Protein AF-A0A2H0VGN3-F1 (afdb_monomer_lite)

Radius of gyration: 18.54 Å; chains: 1; bounding box: 36×30×59 Å

InterPro domains:
  IPR036388 Winged helix-like DNA-binding domain superfamily [G3DSA:1.10.10.10] (26-90)

pLDDT: mean 75.64, std 13.41, range [33.78, 94.25]

Structure (mmCIF, N/CA/C/O backbone):
data_AF-A0A2H0VGN3-F1
#
_entry.id   AF-A0A2H0VGN3-F1
#
loop_
_atom_site.group_PDB
_atom_site.id
_atom_site.type_symbol
_atom_site.label_atom_id
_atom_site.label_alt_id
_atom_site.label_comp_id
_atom_site.label_asym_id
_atom_site.label_entity_id
_atom_site.label_seq_id
_atom_site.pdbx_PDB_ins_code
_atom_site.Cartn_x
_atom_site.Cartn_y
_atom_site.Cartn_z
_atom_site.occupancy
_atom_site.B_iso_or_equiv
_atom_site.auth_seq_id
_atom_site.auth_comp_id
_atom_site.auth_asym_id
_atom_site.auth_atom_id
_atom_site.pdbx_PDB_model_num
ATOM 1 N N . MET A 1 1 ? 21.789 10.645 -11.737 1.00 33.78 1 MET A N 1
ATOM 2 C CA . MET A 1 1 ? 20.892 9.481 -11.537 1.00 33.78 1 MET A CA 1
ATOM 3 C C . MET A 1 1 ? 19.788 9.880 -10.557 1.00 33.78 1 MET A C 1
ATOM 5 O O . MET A 1 1 ? 20.042 9.963 -9.362 1.00 33.78 1 MET A O 1
ATOM 9 N N . ILE A 1 2 ? 18.596 10.242 -11.040 1.00 35.19 2 ILE A N 1
ATOM 10 C CA . ILE A 1 2 ? 17.498 10.695 -10.169 1.00 35.19 2 ILE A CA 1
ATOM 11 C C . ILE A 1 2 ? 16.856 9.450 -9.547 1.00 35.19 2 ILE A C 1
ATOM 13 O O . ILE A 1 2 ? 16.142 8.717 -10.229 1.00 35.19 2 ILE A O 1
ATOM 17 N N . ARG A 1 3 ? 17.112 9.183 -8.259 1.00 41.03 3 ARG A N 1
ATOM 18 C CA . ARG A 1 3 ? 16.330 8.192 -7.504 1.00 41.03 3 ARG A CA 1
ATOM 19 C C . ARG A 1 3 ? 14.884 8.690 -7.460 1.00 41.03 3 ARG A C 1
ATOM 21 O O . ARG A 1 3 ? 14.581 9.634 -6.733 1.00 41.03 3 ARG A O 1
ATOM 28 N N . LYS A 1 4 ? 13.992 8.094 -8.258 1.00 52.50 4 LYS A N 1
ATOM 29 C CA . LYS A 1 4 ? 12.551 8.374 -8.180 1.00 52.50 4 LYS A CA 1
ATOM 30 C C . LYS A 1 4 ? 12.104 8.060 -6.751 1.00 52.50 4 LYS A C 1
ATOM 32 O O . LYS A 1 4 ? 12.257 6.936 -6.284 1.00 52.50 4 LYS A O 1
ATOM 37 N N . LYS A 1 5 ? 11.613 9.070 -6.032 1.00 55.28 5 LYS A N 1
ATOM 38 C CA . LYS A 1 5 ? 11.121 8.911 -4.662 1.00 55.28 5 LYS A CA 1
ATOM 39 C C . LYS A 1 5 ? 9.925 7.959 -4.697 1.00 55.28 5 LYS A C 1
ATOM 41 O O . LYS A 1 5 ? 8.913 8.274 -5.318 1.00 55.28 5 LYS A O 1
ATOM 46 N N . GLU A 1 6 ? 10.054 6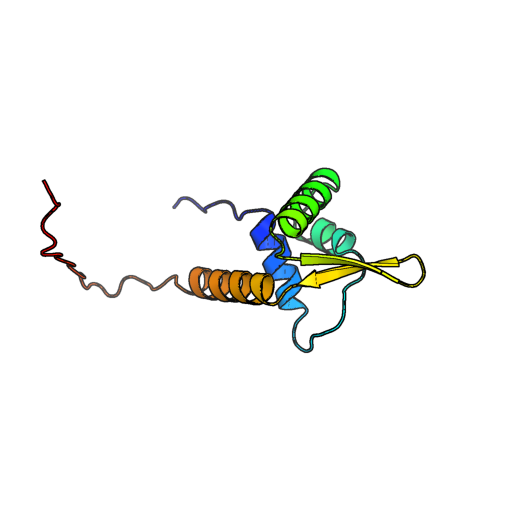.795 -4.068 1.00 65.44 6 GLU A N 1
ATOM 47 C CA . GLU A 1 6 ? 8.963 5.823 -3.993 1.00 65.44 6 GLU A CA 1
ATOM 48 C C . GLU A 1 6 ? 7.724 6.429 -3.330 1.00 65.44 6 GLU A C 1
ATOM 50 O O . GLU A 1 6 ? 7.808 7.074 -2.278 1.00 65.44 6 GLU A O 1
ATOM 55 N N . SER A 1 7 ? 6.563 6.193 -3.945 1.00 79.38 7 SER A N 1
ATOM 56 C CA . SER A 1 7 ? 5.272 6.626 -3.418 1.00 79.38 7 SER A CA 1
ATOM 57 C C . SER A 1 7 ? 4.967 5.944 -2.084 1.00 79.38 7 SER A C 1
ATOM 59 O O . SER A 1 7 ? 5.238 4.762 -1.882 1.00 79.38 7 SER A O 1
ATOM 61 N N . ASN A 1 8 ? 4.307 6.674 -1.188 1.00 79.44 8 ASN A N 1
ATOM 62 C CA . ASN A 1 8 ? 3.782 6.144 0.071 1.00 79.44 8 ASN A CA 1
ATOM 63 C C . ASN A 1 8 ? 2.844 4.940 -0.134 1.00 79.44 8 ASN A C 1
ATOM 65 O O . ASN A 1 8 ? 2.793 4.059 0.719 1.00 79.44 8 ASN A O 1
ATOM 69 N N . VAL A 1 9 ? 2.131 4.895 -1.265 1.00 78.31 9 VAL A N 1
ATOM 70 C CA . VAL A 1 9 ? 1.266 3.767 -1.647 1.00 78.31 9 VAL A CA 1
ATOM 71 C C . VAL A 1 9 ? 2.102 2.514 -1.877 1.00 78.31 9 VAL A C 1
ATOM 73 O O . VAL A 1 9 ? 1.815 1.472 -1.302 1.00 78.31 9 VAL A O 1
ATOM 76 N N . ASN A 1 10 ? 3.170 2.642 -2.659 1.00 77.56 10 ASN A N 1
ATOM 77 C CA . ASN A 1 10 ? 4.042 1.537 -3.041 1.00 77.56 10 ASN A CA 1
ATOM 78 C C . ASN A 1 10 ? 4.736 0.916 -1.829 1.00 77.56 10 ASN A C 1
ATOM 80 O O . ASN A 1 10 ? 4.811 -0.297 -1.708 1.00 77.56 10 ASN A O 1
ATOM 84 N N . LYS A 1 11 ? 5.145 1.753 -0.873 1.00 78.75 11 LYS A N 1
ATOM 85 C CA . LYS A 1 11 ? 5.721 1.300 0.399 1.00 78.75 11 LYS A CA 1
ATOM 86 C C . LYS A 1 11 ? 4.736 0.479 1.231 1.00 78.75 11 LYS A C 1
ATOM 88 O O . LYS A 1 11 ? 5.128 -0.504 1.847 1.00 78.75 11 LYS A O 1
ATOM 93 N N . ILE A 1 12 ? 3.464 0.889 1.263 1.00 77.00 12 ILE A N 1
ATOM 94 C CA . ILE A 1 12 ? 2.405 0.136 1.949 1.00 77.00 12 ILE A CA 1
ATOM 95 C C . ILE A 1 12 ? 2.114 -1.170 1.202 1.00 77.00 12 ILE A C 1
ATOM 97 O O . ILE A 1 12 ? 1.911 -2.186 1.854 1.00 77.00 12 ILE A O 1
ATOM 101 N N . LEU A 1 13 ? 2.106 -1.162 -0.135 1.00 74.75 13 LEU A N 1
ATOM 102 C CA . LEU A 1 13 ? 1.894 -2.367 -0.943 1.00 74.75 13 LEU A CA 1
ATOM 103 C C . LEU A 1 13 ? 3.020 -3.385 -0.755 1.00 74.75 13 LEU A C 1
ATOM 105 O O . LEU A 1 13 ? 2.712 -4.524 -0.429 1.00 74.75 13 LEU A O 1
ATOM 109 N N . ASN A 1 14 ? 4.283 -2.961 -0.855 1.00 72.62 14 ASN A N 1
ATOM 110 C CA . ASN A 1 14 ? 5.440 -3.821 -0.600 1.00 72.62 14 ASN A CA 1
ATOM 111 C C . ASN A 1 14 ? 5.396 -4.403 0.814 1.00 72.62 14 ASN A C 1
ATOM 113 O O . ASN A 1 14 ? 5.574 -5.598 0.975 1.00 72.62 14 ASN A O 1
ATOM 117 N N . PHE A 1 15 ? 5.092 -3.589 1.836 1.00 73.25 15 PHE A N 1
ATOM 118 C CA . PHE A 1 15 ? 4.959 -4.104 3.201 1.00 73.25 15 PHE A CA 1
ATOM 119 C C . PHE A 1 15 ? 3.863 -5.158 3.319 1.00 73.25 15 PHE A C 1
ATOM 121 O O . PHE A 1 15 ? 4.062 -6.172 3.982 1.00 73.25 15 PHE A O 1
ATOM 128 N N . LEU A 1 16 ? 2.692 -4.877 2.734 1.00 70.88 16 LEU A N 1
ATOM 129 C CA . LEU A 1 16 ? 1.618 -5.847 2.742 1.00 70.88 16 LEU A CA 1
ATOM 130 C C . LEU A 1 16 ? 2.162 -7.121 2.096 1.00 70.88 16 LEU A C 1
ATOM 132 O O . LEU A 1 16 ? 2.219 -8.101 2.815 1.00 70.88 16 LEU A O 1
ATOM 136 N N . GLU A 1 17 ? 2.677 -7.086 0.864 1.00 67.00 17 GLU A N 1
ATOM 137 C CA . GLU A 1 17 ? 3.222 -8.256 0.150 1.00 67.00 17 GLU A CA 1
ATOM 138 C C . GLU A 1 17 ? 4.383 -8.997 0.837 1.00 67.00 17 GLU A C 1
ATOM 140 O O . GLU A 1 17 ? 4.426 -10.218 0.788 1.00 67.00 17 GLU A O 1
ATOM 145 N N . GLU A 1 18 ? 5.332 -8.333 1.492 1.00 66.19 18 GLU A N 1
ATOM 146 C CA . GLU A 1 18 ? 6.451 -9.017 2.168 1.00 66.19 18 GLU A CA 1
ATOM 147 C C . GLU A 1 18 ? 5.974 -9.897 3.340 1.00 66.19 18 GLU A C 1
ATOM 149 O O . GLU A 1 18 ? 6.655 -10.843 3.726 1.00 66.19 18 GLU A O 1
ATOM 154 N N . GLY A 1 19 ? 4.769 -9.651 3.866 1.00 63.34 19 GLY A N 1
ATOM 155 C CA . GLY A 1 19 ? 4.099 -10.538 4.819 1.00 63.34 19 GLY A CA 1
ATOM 156 C C . GLY A 1 19 ? 3.296 -11.696 4.194 1.00 63.34 19 GLY A C 1
ATOM 157 O O . GLY A 1 19 ? 2.536 -12.327 4.926 1.00 63.34 19 GLY A O 1
ATOM 158 N N . PHE A 1 20 ? 3.377 -11.947 2.871 1.00 53.34 20 PHE A N 1
ATOM 159 C CA . PHE A 1 20 ? 2.431 -12.782 2.086 1.00 53.34 20 PHE A CA 1
ATOM 160 C C . PHE A 1 20 ? 2.832 -14.243 1.828 1.00 53.34 20 PHE A C 1
ATOM 162 O O . PHE A 1 20 ? 2.370 -14.822 0.844 1.00 53.34 20 PHE A O 1
ATOM 169 N N . GLU A 1 21 ? 3.602 -14.926 2.670 1.00 45.25 21 GLU A N 1
ATOM 170 C CA . GLU A 1 21 ? 3.815 -16.355 2.364 1.00 45.25 21 GLU A CA 1
ATOM 171 C C . GLU A 1 21 ? 2.522 -17.197 2.504 1.00 45.25 21 GLU A C 1
ATOM 173 O O . GLU A 1 21 ? 2.380 -18.252 1.894 1.00 45.25 21 GLU A O 1
ATOM 178 N N . TYR A 1 22 ? 1.494 -16.661 3.175 1.00 43.88 22 TYR A N 1
ATOM 179 C CA . TYR A 1 22 ? 0.166 -17.267 3.273 1.00 43.88 22 TYR A CA 1
ATOM 180 C C . TYR A 1 22 ? -0.881 -16.155 3.359 1.00 43.88 22 TYR A C 1
ATOM 182 O O . TYR A 1 22 ? -0.868 -15.414 4.335 1.00 43.88 22 TYR A O 1
ATOM 190 N N . LEU A 1 23 ? -1.828 -16.004 2.424 1.00 49.41 23 LEU A N 1
ATOM 191 C CA . LEU A 1 23 ? -2.985 -15.136 2.698 1.00 49.41 23 LEU A CA 1
ATOM 192 C C . LEU A 1 23 ? -4.332 -15.715 2.297 1.00 49.41 23 LEU A C 1
ATOM 194 O O . LEU A 1 23 ? -4.605 -15.991 1.130 1.00 49.41 23 LEU A O 1
ATOM 198 N N . PRO A 1 24 ? -5.247 -15.693 3.283 1.00 44.97 24 PRO A N 1
ATOM 199 C CA . PRO A 1 24 ? -6.356 -14.740 3.237 1.00 44.97 24 PRO A CA 1
ATOM 200 C C . PRO A 1 24 ? -6.573 -13.928 4.536 1.00 44.97 24 PRO A C 1
ATOM 202 O O . PRO A 1 24 ? -7.643 -13.320 4.680 1.00 44.97 24 PRO A O 1
ATOM 205 N N . ALA A 1 25 ? -5.620 -13.890 5.470 1.00 53.16 25 ALA A N 1
ATOM 206 C CA . ALA A 1 25 ? -5.795 -13.234 6.767 1.00 53.16 25 ALA A CA 1
ATOM 207 C C . ALA A 1 25 ? -5.626 -11.697 6.719 1.00 53.16 25 ALA A C 1
ATOM 209 O O . ALA A 1 25 ? -4.815 -11.162 5.968 1.00 53.16 25 ALA A O 1
ATOM 210 N N . PRO A 1 26 ? -6.410 -10.942 7.496 1.00 57.56 26 PRO A N 1
ATOM 211 C CA . PRO A 1 26 ? -6.150 -9.526 7.685 1.00 57.56 26 PRO A CA 1
ATOM 212 C C . PRO A 1 26 ? -5.003 -9.261 8.669 1.00 57.56 26 PRO A C 1
ATOM 214 O O . PRO A 1 26 ? -4.859 -9.973 9.659 1.00 57.56 26 PRO A O 1
ATOM 217 N N . PHE A 1 27 ? -4.267 -8.168 8.468 1.00 67.00 27 PHE A N 1
ATOM 218 C CA . PHE A 1 27 ? -3.224 -7.728 9.401 1.00 67.00 27 PHE A CA 1
ATOM 219 C C . PHE A 1 27 ? -3.747 -6.674 10.376 1.00 67.00 27 PHE A C 1
ATOM 221 O O . PHE A 1 27 ? -4.436 -5.740 9.949 1.00 67.00 27 PHE A O 1
ATOM 228 N N . GLU A 1 28 ? -3.390 -6.801 11.659 1.00 64.69 28 GLU A N 1
ATOM 229 C CA . GLU A 1 28 ? -3.524 -5.710 12.633 1.00 64.69 28 GLU A CA 1
ATOM 230 C C . GLU A 1 28 ? -2.763 -4.475 12.126 1.00 64.6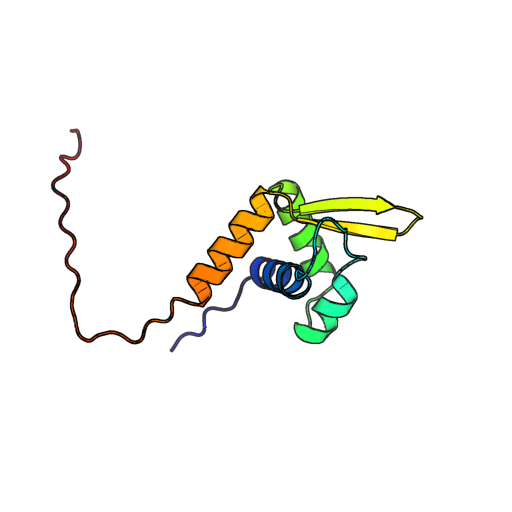9 28 GLU A C 1
ATOM 232 O O . GLU A 1 28 ? -1.780 -4.609 11.395 1.00 64.69 28 GLU A O 1
ATOM 237 N N . THR A 1 29 ? -3.248 -3.271 12.449 1.00 66.81 29 THR A N 1
ATOM 238 C CA . THR A 1 29 ? -2.852 -2.022 11.774 1.00 66.81 29 THR A CA 1
ATOM 239 C C . THR A 1 29 ? -1.345 -1.941 11.449 1.00 66.81 29 THR A C 1
ATOM 241 O O . THR A 1 29 ? -0.541 -1.781 12.370 1.00 66.81 29 THR A O 1
ATOM 244 N N . PRO A 1 30 ? -0.958 -1.938 10.155 1.00 63.69 30 PRO A N 1
ATOM 245 C CA . PRO A 1 30 ? 0.430 -1.837 9.675 1.00 63.69 30 PRO A CA 1
ATOM 246 C C . PRO A 1 30 ? 1.260 -0.645 10.174 1.00 63.69 30 PRO A C 1
ATOM 248 O O . PRO A 1 30 ? 2.431 -0.501 9.823 1.00 63.69 30 PRO A O 1
ATOM 251 N N . TYR A 1 31 ? 0.649 0.280 10.913 1.00 68.19 31 TYR A N 1
ATOM 252 C CA . TYR A 1 31 ? 1.238 1.571 11.227 1.00 68.19 31 TYR A CA 1
ATOM 253 C C . TYR A 1 31 ? 2.537 1.459 12.034 1.00 68.19 31 TYR A C 1
ATOM 255 O O . TYR A 1 31 ? 3.499 2.162 11.724 1.00 68.19 31 TYR A O 1
ATOM 263 N N . SER A 1 32 ? 2.596 0.575 13.035 1.00 66.56 32 SER A N 1
ATOM 264 C CA . SER A 1 32 ? 3.785 0.408 13.885 1.00 66.56 32 SER A CA 1
ATOM 265 C C . SER A 1 32 ? 5.011 -0.027 13.073 1.00 66.56 32 SER A C 1
ATOM 267 O O . SER A 1 32 ? 6.090 0.547 13.229 1.00 66.56 32 SER A O 1
ATOM 269 N N . TYR A 1 33 ? 4.831 -0.963 12.140 1.00 65.00 33 TYR A N 1
ATOM 270 C CA . TYR A 1 33 ? 5.893 -1.447 11.261 1.00 65.00 33 TYR A CA 1
ATOM 271 C C . TYR A 1 33 ? 6.324 -0.391 10.230 1.00 65.00 33 TYR A C 1
ATOM 273 O O . TYR A 1 33 ? 7.514 -0.097 10.091 1.00 65.00 33 TYR A O 1
ATOM 281 N N . ILE A 1 34 ? 5.368 0.256 9.551 1.00 67.75 34 ILE A N 1
ATOM 282 C CA . ILE A 1 34 ? 5.665 1.271 8.525 1.00 67.75 34 ILE A CA 1
ATOM 283 C C . ILE A 1 34 ? 6.324 2.515 9.137 1.00 67.75 34 ILE A C 1
ATOM 285 O O . ILE A 1 34 ? 7.225 3.100 8.530 1.00 67.75 34 ILE A O 1
ATOM 289 N N . ARG A 1 35 ? 5.939 2.900 10.361 1.00 70.19 35 ARG A N 1
ATOM 290 C CA . ARG A 1 35 ? 6.609 3.970 11.114 1.00 70.19 35 ARG A CA 1
ATOM 291 C C . ARG A 1 35 ? 8.081 3.634 11.363 1.00 70.19 35 ARG A C 1
ATOM 293 O O . ARG A 1 35 ? 8.919 4.520 11.209 1.00 70.19 35 ARG A O 1
ATOM 300 N N . ARG A 1 36 ? 8.396 2.377 11.708 1.00 67.81 36 ARG A N 1
ATOM 301 C CA . ARG A 1 36 ? 9.764 1.924 12.014 1.00 67.81 36 ARG A CA 1
ATOM 302 C C . ARG A 1 36 ? 10.671 1.924 10.783 1.00 67.81 36 ARG A C 1
ATOM 304 O O . ARG A 1 36 ? 11.775 2.446 10.861 1.00 67.81 36 ARG A O 1
ATOM 311 N N . ILE A 1 37 ? 10.201 1.394 9.654 1.00 64.25 37 ILE A N 1
ATOM 312 C CA . ILE A 1 37 ? 11.030 1.255 8.442 1.00 64.25 37 ILE A CA 1
ATOM 313 C C . ILE A 1 37 ? 11.114 2.554 7.641 1.00 64.25 37 ILE A C 1
ATOM 315 O O . ILE A 1 37 ? 12.170 2.916 7.135 1.00 64.25 37 ILE A O 1
ATOM 319 N N . ASN A 1 38 ? 10.001 3.277 7.523 1.00 67.12 38 ASN A N 1
ATOM 320 C CA . ASN A 1 38 ? 9.884 4.376 6.568 1.00 67.12 38 ASN A CA 1
ATOM 321 C C . ASN A 1 38 ? 9.774 5.762 7.216 1.00 67.12 38 ASN A C 1
ATOM 323 O O . ASN A 1 38 ? 9.581 6.740 6.491 1.00 67.12 38 ASN A O 1
ATOM 327 N N . ARG A 1 39 ? 9.851 5.863 8.556 1.00 77.38 39 ARG A N 1
ATOM 328 C CA . ARG A 1 39 ? 9.608 7.102 9.328 1.00 77.38 39 ARG A CA 1
ATOM 329 C C . ARG A 1 39 ? 8.322 7.826 8.891 1.00 77.38 39 ARG A C 1
ATOM 331 O O . ARG A 1 39 ? 8.238 9.051 8.925 1.00 77.38 39 ARG A O 1
ATOM 338 N N . MET A 1 40 ? 7.317 7.075 8.435 1.00 80.69 40 MET A N 1
ATOM 339 C CA . MET A 1 40 ? 6.096 7.646 7.870 1.00 80.69 40 MET A CA 1
ATOM 340 C C . MET A 1 40 ? 5.211 8.233 8.986 1.00 80.69 40 MET A C 1
ATOM 342 O O . MET A 1 40 ? 4.855 7.499 9.911 1.00 80.69 40 MET A O 1
ATOM 346 N N . PRO A 1 41 ? 4.787 9.510 8.898 1.00 85.19 41 PRO A N 1
ATOM 347 C CA . PRO A 1 41 ? 3.853 10.094 9.861 1.00 85.19 41 PRO A CA 1
ATOM 348 C C . PRO A 1 41 ? 2.481 9.405 9.839 1.00 85.19 41 PRO A C 1
ATOM 350 O O . PRO A 1 41 ? 1.973 9.073 8.764 1.00 85.19 41 PRO A O 1
ATOM 353 N N . TYR A 1 42 ? 1.825 9.285 11.002 1.00 82.56 42 TYR A N 1
ATOM 354 C CA . TYR A 1 42 ? 0.483 8.687 11.133 1.00 82.56 42 TYR A CA 1
ATOM 355 C C . TYR A 1 42 ? -0.541 9.280 10.170 1.00 82.56 42 TYR A C 1
ATOM 357 O O . 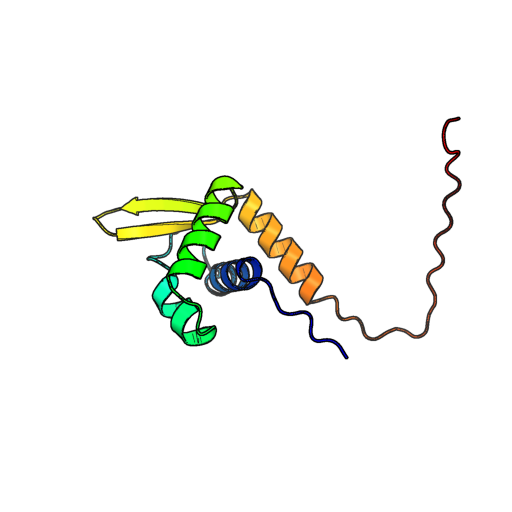TYR A 1 42 ? -1.260 8.549 9.490 1.00 82.56 42 TYR A O 1
ATOM 365 N N . LYS A 1 43 ? -0.565 10.613 10.059 1.00 87.38 43 LYS A N 1
ATOM 366 C CA . LYS A 1 43 ? -1.473 11.335 9.161 1.00 87.38 43 LYS A CA 1
ATOM 367 C C . LYS A 1 43 ? -1.306 10.882 7.708 1.00 87.38 43 LYS A C 1
ATOM 369 O O . LYS A 1 43 ? -2.295 10.673 7.009 1.00 87.38 43 LYS A O 1
ATOM 374 N N . ASN A 1 44 ? -0.066 10.674 7.266 1.00 86.62 44 ASN A N 1
ATOM 375 C CA . ASN A 1 44 ? 0.238 10.257 5.898 1.00 86.62 44 ASN A CA 1
ATOM 376 C C . ASN A 1 44 ? -0.190 8.811 5.659 1.00 86.62 44 ASN A C 1
ATOM 378 O O . ASN A 1 44 ? -0.823 8.526 4.642 1.00 86.62 44 ASN A O 1
ATOM 382 N N . TYR A 1 45 ? 0.099 7.920 6.609 1.00 85.50 45 TYR A N 1
ATOM 383 C CA . TYR A 1 45 ? -0.368 6.538 6.573 1.00 85.50 45 TYR A CA 1
ATOM 384 C C . TYR A 1 45 ? -1.898 6.473 6.480 1.00 85.50 45 TYR A C 1
ATOM 386 O O . TYR A 1 45 ? -2.435 5.880 5.544 1.00 85.50 45 TYR A O 1
ATOM 394 N N . TYR A 1 46 ? -2.602 7.161 7.383 1.00 87.19 46 TYR A N 1
ATOM 395 C CA . TYR A 1 46 ? -4.063 7.174 7.430 1.00 87.19 46 TYR A CA 1
ATOM 396 C C . TYR A 1 46 ? -4.675 7.701 6.128 1.00 87.19 46 TYR A C 1
ATOM 398 O O . TYR A 1 46 ? -5.564 7.072 5.551 1.00 87.19 46 TYR A O 1
ATOM 406 N N . ASN A 1 47 ? -4.158 8.820 5.614 1.00 90.81 47 ASN A N 1
ATOM 407 C CA . ASN A 1 47 ? -4.611 9.390 4.347 1.00 90.81 47 ASN A CA 1
ATOM 408 C C . ASN A 1 47 ? -4.363 8.445 3.167 1.00 90.81 47 ASN A C 1
ATOM 410 O O . ASN A 1 47 ? -5.201 8.361 2.268 1.00 90.81 47 ASN A O 1
ATOM 414 N N . THR A 1 48 ? -3.243 7.721 3.171 1.00 89.75 48 THR A N 1
ATOM 415 C CA . THR A 1 48 ? -2.902 6.776 2.102 1.00 89.75 48 THR A CA 1
ATOM 416 C C . THR A 1 48 ? -3.808 5.549 2.152 1.00 89.75 48 THR A C 1
ATOM 418 O O . THR A 1 48 ? -4.432 5.214 1.149 1.00 89.75 48 THR A O 1
ATOM 421 N N . VAL A 1 49 ? -3.996 4.944 3.328 1.00 87.94 49 VAL A N 1
ATOM 422 C CA . VAL A 1 49 ? -4.929 3.821 3.519 1.00 87.94 49 VAL A CA 1
ATOM 423 C C . VAL A 1 49 ? -6.358 4.224 3.150 1.00 87.94 49 VAL A C 1
ATOM 425 O O . VAL A 1 49 ? -7.058 3.468 2.475 1.00 87.94 49 VAL A O 1
ATOM 428 N N . ARG A 1 50 ? -6.793 5.437 3.516 1.00 90.44 50 ARG A N 1
ATOM 429 C CA . ARG A 1 50 ? -8.107 5.971 3.131 1.00 90.44 50 ARG A CA 1
ATOM 430 C C . ARG A 1 50 ? -8.256 6.065 1.612 1.00 90.44 50 ARG A C 1
ATOM 432 O O . ARG A 1 50 ? -9.304 5.694 1.088 1.00 90.44 50 ARG A O 1
ATOM 439 N N . GLN A 1 51 ? -7.228 6.525 0.900 1.00 92.31 51 GLN A N 1
ATOM 440 C CA . GLN A 1 51 ? -7.230 6.571 -0.566 1.00 92.31 51 GLN A CA 1
ATOM 441 C C . GLN A 1 51 ? -7.240 5.171 -1.189 1.00 92.31 51 GLN A C 1
ATOM 443 O O . GLN A 1 51 ? -8.019 4.914 -2.105 1.00 92.31 51 GLN A O 1
ATOM 448 N N . MET A 1 52 ? -6.442 4.240 -0.663 1.00 91.06 52 MET A N 1
ATOM 449 C CA . MET A 1 52 ? -6.422 2.851 -1.132 1.00 91.06 52 MET A CA 1
ATOM 450 C C . MET A 1 52 ? -7.778 2.162 -0.913 1.00 91.06 52 MET A C 1
ATOM 452 O O . MET A 1 52 ? -8.235 1.420 -1.782 1.00 91.06 52 MET A O 1
ATOM 456 N N . LYS A 1 53 ? -8.461 2.452 0.205 1.00 91.69 53 LYS A N 1
ATOM 457 C CA . LYS A 1 53 ? -9.830 1.982 0.468 1.00 91.69 53 LYS A CA 1
ATOM 458 C C . LYS A 1 53 ? -10.819 2.563 -0.545 1.00 91.69 53 LYS A C 1
ATOM 460 O O . LYS A 1 53 ? -11.598 1.806 -1.115 1.00 91.69 53 LYS A O 1
ATOM 465 N N . LYS A 1 54 ? -10.754 3.876 -0.822 1.00 94.25 54 LYS A N 1
ATOM 466 C CA . LYS A 1 54 ? -11.581 4.532 -1.857 1.00 94.25 54 LYS A CA 1
ATOM 467 C C . LYS A 1 54 ? -11.385 3.914 -3.244 1.00 94.25 54 LYS A C 1
ATOM 469 O O . LYS A 1 54 ? -12.345 3.785 -3.987 1.00 94.25 54 LYS A O 1
ATOM 474 N N . ARG A 1 55 ? -10.158 3.500 -3.577 1.00 93.75 55 ARG A N 1
ATOM 475 C CA . ARG A 1 55 ? -9.815 2.835 -4.848 1.00 93.75 55 ARG A CA 1
ATOM 476 C C . ARG A 1 55 ? -10.119 1.330 -4.875 1.00 93.75 55 ARG A C 1
ATOM 478 O O . ARG A 1 55 ? -9.820 0.674 -5.877 1.00 93.75 55 ARG A O 1
ATOM 485 N N . SER A 1 56 ? -10.665 0.784 -3.785 1.00 92.94 56 SER A N 1
ATOM 486 C CA . SER A 1 56 ? -10.935 -0.647 -3.590 1.00 92.94 56 SER A CA 1
ATOM 487 C C . SER A 1 56 ? -9.695 -1.541 -3.705 1.00 92.94 56 SER A C 1
ATOM 489 O O . SER A 1 56 ? -9.810 -2.713 -4.051 1.00 92.94 56 SER A O 1
ATOM 491 N N . VAL A 1 57 ? -8.512 -1.005 -3.403 1.00 89.94 57 VAL A N 1
ATOM 492 C CA . VAL A 1 57 ? -7.234 -1.744 -3.362 1.00 89.94 57 VAL A CA 1
ATOM 493 C C . VAL A 1 57 ? -7.116 -2.519 -2.047 1.00 89.94 57 VAL A C 1
ATOM 495 O O . VAL A 1 57 ? -6.648 -3.654 -2.017 1.00 89.94 57 VAL A O 1
ATOM 498 N N . VAL A 1 58 ? -7.616 -1.932 -0.957 1.00 89.31 58 VAL A N 1
ATOM 499 C CA . VAL A 1 58 ? -7.663 -2.550 0.374 1.00 89.31 58 VAL A CA 1
ATOM 500 C C . VAL A 1 58 ? -9.083 -2.553 0.926 1.00 89.31 58 VAL A C 1
ATOM 502 O O . VAL A 1 58 ? -9.865 -1.631 0.687 1.00 89.31 58 VAL A O 1
ATOM 505 N N . LYS A 1 59 ? -9.398 -3.564 1.732 1.00 88.44 59 LYS A N 1
ATOM 506 C CA . LYS A 1 59 ? -10.532 -3.572 2.657 1.00 88.44 59 LYS A CA 1
ATOM 507 C C . LYS A 1 59 ? -10.007 -3.349 4.068 1.00 88.44 59 LYS A C 1
ATOM 509 O O . LYS A 1 59 ? -9.057 -4.002 4.487 1.00 88.44 59 LYS A O 1
ATOM 514 N N . VAL A 1 60 ? -10.644 -2.424 4.779 1.00 85.75 60 VAL A N 1
ATOM 515 C CA . VAL A 1 60 ? -10.385 -2.157 6.196 1.00 85.75 60 VAL A CA 1
ATOM 516 C C . VAL A 1 60 ? -11.629 -2.554 6.970 1.00 85.75 60 VAL A C 1
ATOM 518 O O . VAL A 1 60 ? -12.714 -2.070 6.636 1.00 85.75 60 VAL A O 1
ATOM 521 N N . PHE A 1 61 ? -11.469 -3.411 7.968 1.00 85.25 61 PHE A N 1
ATOM 522 C CA . PHE A 1 61 ? -12.547 -3.887 8.828 1.00 85.25 61 PHE A CA 1
ATOM 523 C C . PHE A 1 61 ? -12.076 -3.990 10.275 1.00 85.25 61 PHE A C 1
ATOM 525 O O . PHE A 1 61 ? -10.896 -3.812 10.565 1.00 85.25 61 PHE A O 1
ATOM 532 N N . GLU A 1 62 ? -13.009 -4.235 11.182 1.00 84.12 62 GLU A N 1
ATOM 533 C CA . GLU A 1 62 ? -12.738 -4.362 12.606 1.00 84.12 62 GLU A CA 1
ATOM 534 C C . GLU A 1 62 ? -13.216 -5.732 13.082 1.00 84.12 62 GLU A C 1
ATOM 536 O O 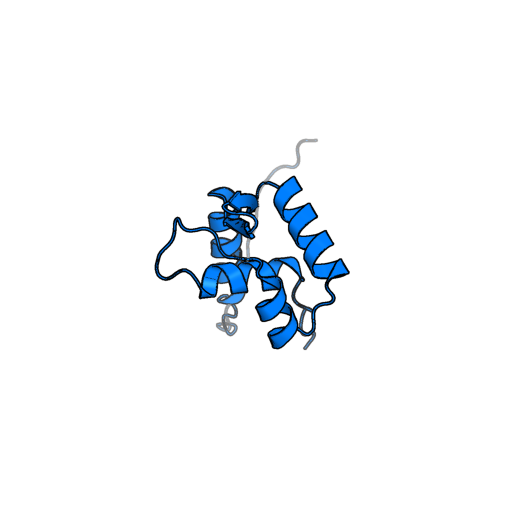. GLU A 1 62 ? -14.271 -6.206 12.662 1.00 84.12 62 GLU A O 1
ATOM 541 N N . LYS A 1 63 ? -12.411 -6.396 13.909 1.00 82.81 63 LYS A N 1
ATOM 542 C CA . LYS A 1 63 ? -12.746 -7.678 14.532 1.00 82.81 63 LYS A CA 1
ATOM 543 C C . LYS A 1 63 ? -12.180 -7.666 15.947 1.00 82.81 63 LYS A C 1
ATOM 545 O O . LYS A 1 63 ? -11.008 -7.353 16.124 1.00 82.81 63 LYS A O 1
ATOM 550 N N . ASN A 1 64 ? -13.001 -7.982 16.947 1.00 85.31 64 ASN A N 1
ATOM 551 C CA . ASN A 1 64 ? -12.607 -7.995 18.364 1.00 85.31 64 ASN A CA 1
ATOM 552 C C . ASN A 1 64 ? -11.971 -6.667 18.839 1.00 85.31 64 ASN A C 1
ATOM 554 O O . ASN A 1 64 ? -10.940 -6.679 19.506 1.00 85.31 64 ASN A O 1
ATOM 558 N N . GLY A 1 65 ? -12.527 -5.520 18.424 1.00 81.69 65 GLY A N 1
ATOM 559 C CA . GLY A 1 65 ? -12.004 -4.186 18.770 1.00 81.69 65 GLY A CA 1
ATOM 560 C C . GLY A 1 65 ? -10.672 -3.818 18.103 1.00 81.69 65 GLY A C 1
ATOM 561 O O . GLY A 1 65 ? -10.085 -2.778 18.397 1.00 81.69 65 GLY A O 1
ATOM 562 N N . LYS A 1 66 ? -10.164 -4.668 17.201 1.00 78.88 66 LYS A N 1
ATOM 563 C CA . LYS A 1 66 ? -8.907 -4.454 16.482 1.00 78.88 66 LYS A CA 1
ATOM 564 C C . LYS A 1 66 ? -9.163 -4.173 15.010 1.00 78.88 66 LYS A C 1
ATOM 566 O O . LYS A 1 66 ? -9.975 -4.838 14.364 1.00 78.88 66 LYS A O 1
ATOM 571 N N . LYS A 1 67 ? -8.443 -3.189 14.466 1.00 78.44 67 LYS A N 1
ATOM 572 C CA . LYS A 1 67 ? -8.533 -2.795 13.054 1.00 78.44 67 LYS A CA 1
ATOM 573 C C . LYS A 1 67 ? -7.603 -3.624 12.185 1.00 78.44 67 LYS A C 1
ATOM 575 O O . LYS A 1 67 ? -6.419 -3.778 12.473 1.00 78.44 67 LYS A O 1
ATOM 580 N N . PHE A 1 68 ? -8.165 -4.060 11.071 1.00 83.12 68 PHE A N 1
ATOM 581 C CA . PHE A 1 68 ? -7.626 -5.055 10.173 1.00 83.12 68 PHE A CA 1
ATOM 582 C C . PHE A 1 68 ? -7.606 -4.528 8.739 1.00 83.12 68 PHE A C 1
ATOM 584 O O . PHE A 1 68 ? -8.583 -3.928 8.283 1.00 83.12 68 PHE A O 1
ATOM 591 N N . ILE A 1 69 ? -6.506 -4.750 8.017 1.00 83.81 69 ILE A N 1
ATOM 592 C CA . ILE A 1 69 ? -6.368 -4.386 6.598 1.00 83.81 69 ILE A CA 1
ATOM 593 C C . ILE A 1 69 ? -6.080 -5.637 5.770 1.00 83.81 69 ILE A C 1
ATOM 595 O O . ILE A 1 69 ? -5.240 -6.456 6.137 1.00 83.81 69 ILE A O 1
ATOM 599 N N . LYS A 1 70 ? -6.772 -5.771 4.636 1.00 84.75 70 LYS A N 1
ATOM 600 C CA . LYS A 1 70 ? -6.610 -6.869 3.677 1.00 84.75 70 LYS A CA 1
ATOM 601 C C . LYS A 1 70 ? -6.568 -6.333 2.244 1.00 84.75 70 LYS A C 1
ATOM 603 O O . LYS A 1 70 ? -7.380 -5.471 1.903 1.00 84.75 70 LYS A O 1
ATOM 608 N N . LEU A 1 71 ? -5.676 -6.852 1.393 1.00 86.44 71 LEU A N 1
ATOM 609 C CA . LEU A 1 71 ? -5.711 -6.557 -0.047 1.00 86.44 71 LEU A CA 1
ATOM 610 C C . LEU A 1 71 ? -6.956 -7.178 -0.696 1.00 86.44 71 LEU A C 1
ATOM 612 O O . LEU A 1 71 ? -7.375 -8.289 -0.370 1.00 86.44 71 LEU A O 1
ATOM 616 N N . THR A 1 72 ? -7.555 -6.458 -1.637 1.00 89.19 72 THR A N 1
ATOM 617 C CA . THR A 1 72 ? -8.549 -7.039 -2.548 1.00 89.19 72 THR A CA 1
ATOM 618 C C . THR A 1 72 ? -7.850 -7.784 -3.685 1.00 89.19 72 THR A C 1
ATOM 620 O O . THR A 1 72 ? -6.652 -7.610 -3.883 1.00 89.19 72 THR A O 1
ATOM 623 N N . LYS A 1 73 ? -8.596 -8.548 -4.496 1.00 87.25 73 LYS A N 1
ATOM 624 C CA . LYS A 1 73 ? -8.056 -9.142 -5.736 1.00 87.25 73 LYS A CA 1
ATOM 625 C C . LYS A 1 73 ? -7.400 -8.086 -6.641 1.00 87.25 73 LYS A C 1
ATOM 627 O O . LYS A 1 73 ? -6.321 -8.305 -7.174 1.00 87.25 73 LYS A O 1
ATOM 632 N N . LYS A 1 74 ? -8.021 -6.904 -6.748 1.00 89.50 74 LYS A N 1
ATOM 633 C CA . LYS A 1 74 ? -7.462 -5.751 -7.468 1.00 89.50 74 LYS A CA 1
ATOM 634 C C . LYS A 1 74 ? -6.151 -5.276 -6.842 1.00 89.50 74 LYS A C 1
ATOM 636 O O . LYS A 1 74 ? -5.194 -5.030 -7.561 1.00 89.50 74 LYS A O 1
ATOM 641 N N . GLY A 1 75 ? -6.105 -5.151 -5.516 1.00 87.19 75 GLY A N 1
ATOM 642 C CA . GLY A 1 75 ? -4.894 -4.728 -4.821 1.00 87.19 75 GLY A CA 1
ATOM 643 C C . GLY A 1 75 ? -3.748 -5.728 -4.926 1.00 87.19 75 GLY A C 1
ATOM 644 O O . GLY A 1 75 ? -2.612 -5.302 -5.071 1.00 87.19 75 GLY A O 1
ATOM 645 N N . GLN A 1 76 ? -4.046 -7.029 -4.924 1.00 87.12 76 GLN A N 1
ATOM 646 C CA . GLN A 1 76 ? -3.064 -8.085 -5.195 1.00 87.12 76 GLN A CA 1
ATOM 647 C C . GLN A 1 76 ? -2.475 -7.944 -6.604 1.00 87.12 76 GLN A C 1
ATOM 649 O O . GLN A 1 76 ? -1.264 -8.006 -6.766 1.00 87.12 76 GLN A O 1
ATOM 654 N N . LEU A 1 77 ? -3.313 -7.690 -7.614 1.00 87.06 77 LEU A N 1
ATOM 655 C CA . LEU A 1 77 ? -2.840 -7.466 -8.981 1.00 87.06 77 LEU A CA 1
ATOM 656 C C . LEU A 1 77 ? -1.996 -6.186 -9.103 1.00 87.06 77 LEU A C 1
ATOM 658 O O . LEU A 1 77 ? -0.947 -6.212 -9.739 1.00 87.06 77 LEU A O 1
ATOM 662 N N . GLU A 1 78 ? -2.428 -5.072 -8.497 1.00 87.62 78 GLU A N 1
ATOM 663 C CA . GLU A 1 78 ? -1.659 -3.816 -8.500 1.00 87.62 78 GLU A CA 1
ATOM 664 C C . GLU A 1 78 ? -0.283 -3.991 -7.839 1.00 87.62 78 GLU A C 1
ATOM 666 O O . GLU A 1 78 ? 0.710 -3.467 -8.341 1.00 87.62 78 GLU A O 1
ATOM 671 N N . ALA A 1 79 ? -0.221 -4.738 -6.738 1.00 84.62 79 ALA A N 1
ATOM 672 C CA . ALA A 1 79 ? 1.015 -4.995 -6.014 1.00 84.62 79 ALA A CA 1
ATOM 673 C C . ALA A 1 79 ? 1.962 -5.919 -6.812 1.00 84.62 79 ALA A C 1
ATOM 675 O O . ALA A 1 79 ? 3.122 -5.561 -7.035 1.00 84.62 79 ALA A O 1
ATOM 676 N N . LEU A 1 80 ? 1.427 -6.984 -7.422 1.00 83.69 80 LEU A N 1
ATOM 677 C CA . LEU A 1 80 ? 2.172 -7.858 -8.328 1.00 83.69 80 LEU A CA 1
ATOM 678 C C . LEU A 1 80 ? 2.755 -7.086 -9.524 1.00 83.69 80 LEU A C 1
ATOM 680 O O . LEU A 1 80 ? 3.940 -7.216 -9.837 1.00 83.69 80 LEU A O 1
ATOM 684 N N . LEU A 1 81 ? 1.939 -6.255 -10.183 1.00 83.25 81 LEU A N 1
ATOM 685 C CA . LEU A 1 81 ? 2.382 -5.404 -11.289 1.00 83.25 81 LEU A CA 1
ATOM 686 C C . LEU A 1 81 ? 3.477 -4.440 -10.837 1.00 83.25 81 LEU A C 1
ATOM 688 O O . LEU A 1 81 ? 4.453 -4.240 -11.559 1.00 83.25 81 LEU A O 1
ATOM 692 N N . TYR A 1 82 ? 3.337 -3.848 -9.652 1.00 81.69 82 TYR A N 1
ATOM 693 C CA . TYR A 1 82 ? 4.349 -2.958 -9.103 1.00 81.69 82 TYR A CA 1
ATOM 694 C C . TYR A 1 82 ? 5.690 -3.678 -8.903 1.00 81.69 82 TYR A C 1
ATOM 696 O O . TYR A 1 82 ? 6.724 -3.180 -9.353 1.00 81.69 82 TYR A O 1
ATOM 704 N N . ARG A 1 83 ? 5.673 -4.891 -8.338 1.00 75.69 83 ARG A N 1
ATOM 705 C CA . ARG A 1 83 ? 6.865 -5.735 -8.180 1.00 75.69 83 ARG A CA 1
ATOM 706 C C . ARG A 1 83 ? 7.516 -6.080 -9.520 1.00 75.69 83 ARG A C 1
ATOM 708 O O . ARG A 1 83 ? 8.733 -5.957 -9.654 1.00 75.69 83 ARG A O 1
ATOM 715 N N . MET A 1 84 ? 6.721 -6.451 -10.526 1.00 77.62 84 MET A N 1
ATOM 716 C CA . MET A 1 84 ? 7.236 -6.718 -11.875 1.00 77.62 84 MET A CA 1
ATOM 717 C C . MET A 1 84 ? 7.936 -5.493 -12.478 1.00 77.62 84 MET A C 1
ATOM 719 O O . MET A 1 84 ? 8.975 -5.642 -13.113 1.00 77.62 84 MET A O 1
ATOM 723 N N . HIS A 1 85 ? 7.409 -4.285 -12.254 1.00 76.69 85 HIS A N 1
ATOM 724 C CA . HIS A 1 85 ? 8.043 -3.050 -12.723 1.00 76.69 85 HIS A CA 1
ATOM 725 C C . HIS A 1 85 ? 9.318 -2.700 -11.946 1.00 76.69 85 HIS A C 1
ATOM 727 O O . HIS A 1 85 ? 10.275 -2.226 -12.555 1.00 76.69 85 HIS A O 1
ATOM 733 N N . MET A 1 86 ? 9.361 -2.935 -10.629 1.00 69.44 86 MET A N 1
ATOM 734 C CA . MET A 1 86 ? 10.566 -2.698 -9.821 1.00 69.44 86 MET A CA 1
ATOM 735 C C . MET A 1 86 ? 11.719 -3.626 -10.205 1.00 69.44 86 MET A C 1
ATOM 737 O O . MET A 1 86 ? 12.864 -3.186 -10.266 1.00 69.44 86 MET A O 1
ATOM 741 N N . ASN A 1 87 ? 11.416 -4.886 -10.519 1.00 65.44 87 ASN A N 1
ATOM 742 C CA . ASN A 1 87 ? 12.421 -5.866 -10.934 1.00 65.44 87 ASN A CA 1
ATOM 743 C C . ASN A 1 87 ? 12.952 -5.617 -12.356 1.00 65.44 87 ASN A C 1
ATOM 745 O O . ASN A 1 87 ? 13.941 -6.224 -12.756 1.00 65.44 87 ASN A O 1
ATOM 749 N N . LYS A 1 88 ? 12.330 -4.711 -13.122 1.00 64.56 88 LYS A N 1
ATOM 750 C CA . LYS A 1 88 ? 12.653 -4.432 -14.526 1.00 64.56 88 LYS A CA 1
ATOM 751 C C . LYS A 1 88 ? 13.759 -3.385 -14.704 1.00 64.56 88 LYS A C 1
ATOM 753 O O . LYS A 1 88 ? 13.733 -2.607 -15.655 1.00 64.56 88 LYS A O 1
ATOM 758 N N . GLN A 1 89 ? 14.739 -3.342 -13.802 1.00 59.75 89 GLN A N 1
ATOM 759 C CA . GLN A 1 89 ? 16.011 -2.685 -14.106 1.00 59.75 89 GLN A CA 1
ATOM 760 C C . GLN A 1 89 ? 16.883 -3.646 -14.918 1.00 59.75 89 GLN A C 1
ATOM 762 O O . GLN A 1 89 ? 17.860 -4.198 -14.417 1.00 59.75 89 GLN A O 1
ATOM 767 N N . GLU A 1 90 ? 16.524 -3.859 -16.183 1.00 66.62 90 GLU A N 1
ATOM 768 C CA . GLU A 1 90 ? 17.447 -4.495 -17.118 1.00 66.62 90 GLU A CA 1
ATOM 769 C C . GLU A 1 90 ? 18.606 -3.528 -17.373 1.00 66.62 90 GLU A C 1
ATOM 771 O O . GLU A 1 90 ? 18.407 -2.366 -17.744 1.00 66.62 90 GLU A O 1
ATOM 776 N N . LYS A 1 91 ? 19.839 -3.994 -17.141 1.00 72.69 91 LYS A N 1
ATOM 777 C CA . LYS A 1 91 ? 21.010 -3.33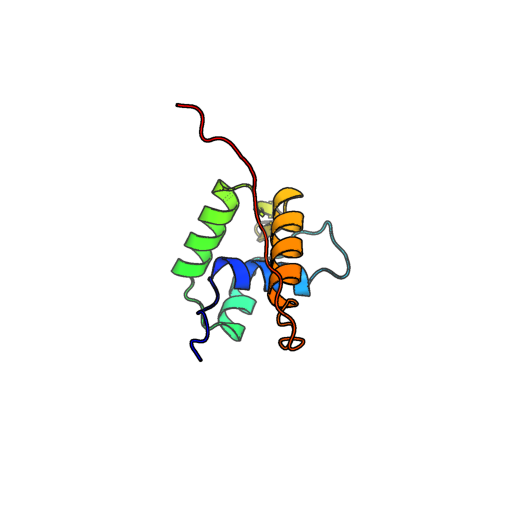2 -17.718 1.00 72.69 91 LYS A CA 1
ATOM 778 C C . LYS A 1 91 ? 20.786 -3.303 -19.226 1.00 72.69 91 LYS A C 1
ATOM 780 O O . LYS A 1 91 ? 20.437 -4.333 -19.796 1.00 72.69 91 LYS A O 1
ATOM 785 N N . TRP A 1 92 ? 20.955 -2.136 -19.843 1.00 79.69 92 TRP A N 1
ATOM 786 C CA . TRP A 1 92 ? 20.828 -2.004 -21.291 1.00 79.69 92 TRP A CA 1
ATOM 787 C C . TRP A 1 92 ? 21.671 -3.081 -21.981 1.00 79.69 92 TRP A C 1
ATOM 789 O O . TRP A 1 92 ? 22.859 -3.221 -21.696 1.00 79.69 92 TRP A O 1
ATOM 799 N N . ASP A 1 93 ? 21.046 -3.845 -22.872 1.00 79.94 93 ASP A N 1
ATOM 800 C CA . ASP A 1 93 ? 21.665 -4.947 -23.610 1.00 79.94 93 ASP A CA 1
ATOM 801 C C . ASP A 1 93 ? 22.472 -4.476 -24.834 1.00 79.94 93 ASP A C 1
ATOM 803 O O . ASP A 1 93 ? 22.883 -5.291 -25.656 1.00 79.94 93 ASP A O 1
ATOM 807 N N . GLY A 1 94 ? 22.682 -3.162 -24.982 1.00 84.25 94 GLY A N 1
ATOM 808 C CA . GLY A 1 94 ? 23.407 -2.563 -26.106 1.00 84.25 94 GLY A CA 1
ATOM 809 C C . GLY A 1 94 ? 22.623 -2.542 -27.421 1.00 84.25 94 GLY A C 1
ATOM 810 O O . GLY A 1 94 ? 23.149 -2.091 -28.436 1.00 84.25 94 GLY A O 1
ATOM 811 N N . LYS A 1 95 ? 21.369 -3.017 -27.430 1.00 87.62 95 LYS A N 1
ATOM 812 C CA . LYS A 1 95 ? 20.528 -3.107 -28.630 1.00 87.62 95 LYS A CA 1
ATOM 813 C C . LYS A 1 95 ? 19.435 -2.046 -28.614 1.00 87.62 95 LYS A C 1
ATOM 815 O O . LYS A 1 95 ? 18.894 -1.697 -27.563 1.00 87.62 95 LYS A O 1
ATOM 820 N N . TRP A 1 96 ? 19.090 -1.549 -29.797 1.00 84.94 96 TRP A N 1
ATOM 821 C CA . TRP A 1 96 ? 17.970 -0.633 -29.992 1.00 84.94 96 TRP A CA 1
ATOM 822 C C . TRP A 1 96 ? 16.716 -1.412 -30.382 1.00 84.94 96 TRP A C 1
ATOM 824 O O . TRP A 1 96 ? 16.778 -2.354 -31.169 1.00 84.94 96 TRP A O 1
ATOM 834 N N . ARG A 1 97 ? 15.571 -1.013 -29.823 1.00 86.50 97 ARG A N 1
ATOM 835 C CA . ARG A 1 97 ? 14.246 -1.530 -30.186 1.00 86.50 97 ARG A CA 1
ATOM 836 C C . ARG A 1 97 ? 13.464 -0.374 -30.802 1.00 86.50 97 ARG A C 1
ATOM 838 O O . ARG A 1 97 ? 13.043 0.526 -30.082 1.00 86.50 97 ARG A O 1
ATOM 845 N N . VAL A 1 98 ? 13.337 -0.376 -32.126 1.00 84.31 98 VAL A N 1
ATOM 846 C CA . VAL A 1 98 ? 12.532 0.601 -32.872 1.00 84.31 98 VAL A CA 1
ATOM 847 C C . VAL A 1 98 ? 11.116 0.046 -32.994 1.00 84.31 98 VAL A C 1
ATOM 849 O O . VAL A 1 98 ? 10.943 -1.098 -33.407 1.00 84.31 98 VAL A O 1
ATOM 852 N N . VAL A 1 99 ? 10.112 0.838 -32.618 1.00 82.19 99 VAL A N 1
ATOM 853 C CA . VAL A 1 99 ? 8.696 0.485 -32.773 1.00 82.19 99 VAL A CA 1
ATOM 854 C C . VAL A 1 99 ? 8.074 1.490 -33.734 1.00 82.19 99 VAL A C 1
ATOM 856 O O . VAL A 1 99 ? 8.057 2.683 -33.442 1.00 82.19 99 VAL A O 1
ATOM 859 N N . VAL A 1 100 ? 7.600 1.010 -34.883 1.00 83.94 100 VAL A N 1
ATOM 860 C CA . VAL A 1 100 ? 6.897 1.811 -35.893 1.00 83.94 100 VAL A CA 1
ATOM 861 C C . VAL A 1 100 ? 5.444 1.355 -35.906 1.00 83.94 100 VAL A C 1
ATOM 863 O O . VAL A 1 100 ? 5.179 0.161 -36.029 1.00 83.94 100 VAL A O 1
ATOM 866 N N . PHE A 1 101 ? 4.517 2.297 -35.750 1.00 77.94 101 PHE A N 1
ATOM 867 C CA . PHE A 1 101 ? 3.085 2.040 -35.854 1.00 77.94 101 PHE A CA 1
ATOM 868 C C . PHE A 1 101 ? 2.558 2.699 -37.123 1.00 77.94 101 PHE A C 1
ATOM 870 O O . PHE A 1 101 ? 2.677 3.912 -37.272 1.00 77.94 101 PHE A O 1
ATOM 877 N N . ASP A 1 102 ? 1.961 1.905 -38.005 1.00 80.56 102 ASP A N 1
ATOM 878 C CA . ASP A 1 102 ? 1.186 2.398 -39.142 1.00 80.56 102 ASP A CA 1
ATOM 879 C C . ASP A 1 102 ? -0.290 2.468 -38.728 1.00 80.56 102 ASP A C 1
ATOM 881 O O . ASP A 1 102 ? -1.077 1.554 -38.973 1.00 80.56 102 ASP A O 1
ATOM 885 N N . ILE A 1 103 ? -0.639 3.493 -37.946 1.00 76.88 103 ILE A N 1
ATOM 886 C CA . ILE A 1 103 ? -2.022 3.743 -37.526 1.00 76.88 103 ILE A CA 1
ATOM 887 C C . ILE A 1 103 ? -2.457 5.052 -38.184 1.00 76.88 103 ILE A C 1
ATOM 889 O O . ILE A 1 103 ? -1.933 6.100 -37.805 1.00 76.88 103 ILE A O 1
ATOM 893 N N . PRO A 1 104 ? -3.414 5.033 -39.129 1.00 77.25 104 PRO A N 1
ATOM 894 C CA . PRO A 1 104 ? -3.977 6.266 -39.646 1.00 77.25 104 PRO A CA 1
ATOM 895 C C . PRO A 1 104 ? -4.751 6.958 -38.522 1.00 77.25 104 PRO A C 1
ATOM 897 O O . PRO A 1 104 ? -5.704 6.402 -37.964 1.00 77.25 104 PRO A O 1
ATOM 900 N N . GLU A 1 105 ? -4.341 8.175 -38.180 1.00 71.06 105 GLU A N 1
ATOM 901 C CA . GLU A 1 105 ? -5.155 9.058 -37.356 1.00 71.06 105 GLU A CA 1
ATOM 902 C C . GLU A 1 105 ? -6.426 9.357 -38.155 1.00 71.06 105 GLU A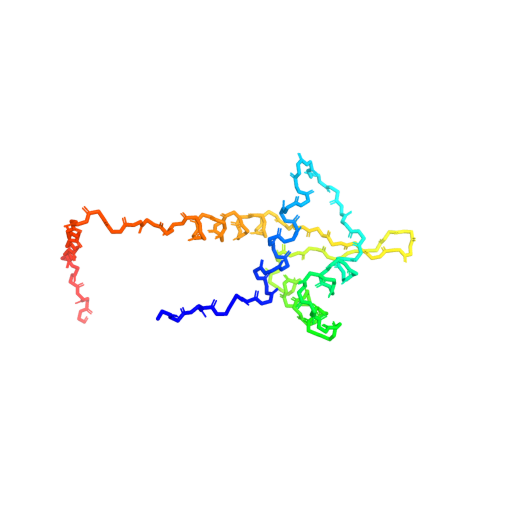 C 1
ATOM 904 O O . GLU A 1 105 ? -6.373 9.915 -39.252 1.00 71.06 105 GLU A O 1
ATOM 909 N N . ARG A 1 106 ? -7.576 8.887 -37.657 1.00 72.56 106 ARG A N 1
ATOM 910 C CA . ARG A 1 106 ? -8.863 9.220 -38.270 1.00 72.56 106 ARG A CA 1
ATOM 911 C C . ARG A 1 106 ? -8.987 10.744 -38.296 1.00 72.56 106 ARG A C 1
ATOM 913 O O . ARG A 1 106 ? -8.883 11.371 -37.243 1.00 72.56 106 ARG A O 1
ATOM 920 N N . SER A 1 107 ? -9.156 11.274 -39.505 1.00 63.75 107 SER A N 1
ATOM 921 C CA . SER A 1 107 ? -9.399 12.686 -39.816 1.00 63.75 107 SER A CA 1
ATOM 922 C C . SER A 1 107 ? -10.755 13.153 -39.301 1.00 63.75 107 SER A C 1
ATOM 924 O O . SER A 1 107 ? -11.690 12.316 -39.285 1.00 63.75 107 SER A O 1
#

Sequence (107 aa):
MIRKKESNVNKILNFLEEGFEYLPAPFETPYSYIRRINRMPYKNYYNTVRQMKKRSVVKVFEKNGKKFIKLTKKGQLEALLYRMHMNKQEKWDGKWRVVVFDIPERS

Secondary structure (DSSP, 8-state):
-------HHHHHHHHHHHT-SS-SPPEE-THHHHHHHH---HHHHHHHHHHHHHTTSEEEEEETTEEEEEE-HHHHHHHHHHHHHHT--PPP-S-------------

Organism: NCBI:txid1974551

Foldseek 3Di:
DDPDPDDPLLLVLVVQVVVPPDDDFWDFDCCVVCCVPPVDDPVRSVVSVVVCVVVQQWDWDDDPNTITIGGDPNVVVVSVVSVVVVVPPDDPPPDDDDDDDPDDDDD